Protein AF-A0AA38XGM8-F1 (afdb_monomer_lite)

Organism: NCBI:txid1002370

Sequence (102 aa):
MPLAYAPDGPTLLDCLQHIRQVEAADGQPWPHKGRTQAQCMPMTRIDRANAGLTFLLELLHASERVRVDGDDTQHLGDDAREGLLLACRGLSEYVDVQLQAA

Foldseek 3Di:
DDDPPDPDPQDPVNVVVLVVQQAALVSHHQDPPVDDSQVNRLVRLLRNLVVLLVVLVVVLVVLVCCVVPNDPVPHDDPVVSVVSVVSNVVSVVSNVVSVVSD

pLDDT: mean 84.69, std 13.5, range [44.91, 98.56]

Structure (mmCIF, N/CA/C/O backbone):
data_AF-A0AA38XGM8-F1
#
_entry.id   AF-A0AA38XGM8-F1
#
loop_
_atom_site.group_PDB
_atom_site.id
_atom_site.type_symbol
_atom_site.label_atom_id
_atom_site.label_alt_id
_atom_site.label_comp_id
_atom_site.label_asym_id
_atom_site.label_entity_id
_atom_site.label_seq_id
_atom_site.pdbx_PDB_ins_code
_atom_site.Cartn_x
_atom_site.Cartn_y
_atom_site.Cartn_z
_atom_site.occupancy
_atom_site.B_iso_or_equiv
_atom_site.auth_seq_id
_atom_site.auth_comp_id
_atom_site.auth_asym_id
_atom_site.auth_atom_id
_atom_site.pdbx_PDB_model_num
ATOM 1 N N . MET A 1 1 ? 15.255 38.004 29.305 1.00 44.91 1 MET A N 1
ATOM 2 C CA . MET A 1 1 ? 14.141 37.317 28.617 1.00 44.91 1 MET A CA 1
ATOM 3 C C . MET A 1 1 ? 14.494 35.842 28.550 1.00 44.91 1 MET A C 1
ATOM 5 O O . MET A 1 1 ? 15.563 35.566 28.019 1.00 44.91 1 MET A O 1
ATOM 9 N N . PRO A 1 2 ? 13.722 34.915 29.141 1.00 47.28 2 PRO A N 1
ATOM 10 C CA . PRO A 1 2 ? 14.048 33.503 29.021 1.00 47.28 2 PRO A CA 1
ATOM 11 C C . PRO A 1 2 ? 13.668 33.030 27.615 1.00 47.28 2 PRO A C 1
ATOM 13 O O . PRO A 1 2 ? 12.579 33.329 27.128 1.00 47.28 2 PRO A O 1
ATOM 16 N N . LEU A 1 3 ? 14.604 32.348 26.956 1.00 46.59 3 LEU A N 1
ATOM 17 C CA . LEU A 1 3 ? 14.369 31.657 25.695 1.00 46.59 3 LEU A CA 1
ATOM 18 C C . LEU A 1 3 ? 13.329 30.568 25.960 1.00 46.59 3 LEU A C 1
ATOM 20 O O . LEU A 1 3 ? 13.529 29.723 26.832 1.00 46.59 3 LEU A O 1
ATOM 24 N N . ALA A 1 4 ? 12.203 30.633 25.252 1.00 53.00 4 ALA A N 1
ATOM 25 C CA . ALA A 1 4 ? 11.206 29.579 25.269 1.00 53.00 4 ALA A CA 1
ATOM 26 C C . ALA A 1 4 ? 11.892 28.268 24.859 1.00 53.00 4 ALA A C 1
ATOM 28 O O . ALA A 1 4 ? 12.471 28.182 23.778 1.00 53.00 4 ALA A O 1
ATOM 29 N N . TYR A 1 5 ? 11.873 27.284 25.758 1.00 50.03 5 TYR A N 1
ATOM 30 C CA . TYR A 1 5 ? 12.292 25.916 25.485 1.00 50.03 5 TYR A CA 1
ATOM 31 C C . TYR A 1 5 ? 11.454 25.411 24.308 1.00 50.03 5 TYR A C 1
ATOM 33 O O . TYR A 1 5 ? 10.237 25.257 24.432 1.00 50.03 5 TYR A O 1
ATOM 41 N N . ALA A 1 6 ? 12.083 25.260 23.142 1.00 59.34 6 ALA A N 1
ATOM 42 C CA . ALA A 1 6 ? 11.458 24.565 22.030 1.00 59.34 6 ALA A CA 1
ATOM 43 C C . ALA A 1 6 ? 11.179 23.135 22.512 1.00 59.34 6 ALA A C 1
ATOM 45 O O . ALA A 1 6 ? 12.083 22.536 23.097 1.00 59.34 6 ALA A O 1
ATOM 46 N N . PRO A 1 7 ? 9.958 22.600 22.345 1.00 61.00 7 PRO A N 1
ATOM 47 C CA . PRO A 1 7 ? 9.706 21.221 22.722 1.00 61.00 7 PRO A CA 1
ATOM 48 C C . PRO A 1 7 ? 10.668 20.338 21.925 1.00 61.00 7 PRO A C 1
ATOM 50 O O . PRO A 1 7 ? 10.740 20.455 20.698 1.00 61.00 7 PRO A O 1
ATOM 53 N N . ASP A 1 8 ? 11.441 19.511 22.633 1.00 71.06 8 ASP A N 1
ATOM 54 C CA . ASP A 1 8 ? 12.235 18.454 22.016 1.00 71.06 8 ASP A CA 1
ATOM 55 C C . ASP A 1 8 ? 11.320 17.668 21.063 1.00 71.06 8 ASP A C 1
ATOM 57 O O . ASP A 1 8 ? 10.158 17.399 21.382 1.00 71.06 8 ASP A O 1
ATOM 61 N N . GLY A 1 9 ? 11.814 17.374 19.855 1.00 72.44 9 GLY A N 1
ATOM 62 C CA . GLY A 1 9 ? 11.060 16.605 18.863 1.00 72.44 9 GLY A CA 1
ATOM 63 C C . GLY A 1 9 ? 10.555 15.274 19.442 1.00 72.44 9 GLY A C 1
ATOM 64 O O . GLY A 1 9 ? 11.077 14.808 20.458 1.00 72.44 9 GLY A O 1
ATOM 65 N N . PRO A 1 10 ? 9.547 14.644 18.815 1.00 78.62 10 PRO A N 1
ATOM 66 C CA . PRO A 1 10 ? 8.912 13.457 19.376 1.00 78.62 10 PRO A CA 1
ATOM 67 C C . PRO A 1 10 ? 9.949 12.363 19.645 1.00 78.62 10 PRO A C 1
ATOM 69 O O . PRO A 1 10 ? 10.797 12.068 18.795 1.00 78.62 10 PRO A O 1
ATOM 72 N N . THR A 1 11 ? 9.901 11.757 20.834 1.00 84.31 11 THR A N 1
ATOM 73 C CA . THR A 1 11 ? 10.802 10.645 21.137 1.00 84.31 11 THR A CA 1
ATOM 74 C C . THR A 1 11 ? 10.388 9.411 20.338 1.00 84.31 11 THR A C 1
ATOM 76 O O . THR A 1 11 ? 9.233 9.254 19.943 1.00 84.31 11 THR A O 1
ATOM 79 N N . LEU A 1 12 ? 11.316 8.472 20.132 1.00 75.31 12 LEU A N 1
ATOM 80 C CA . LEU A 1 12 ? 10.990 7.186 19.504 1.00 75.31 12 LEU A CA 1
ATOM 81 C C . LEU A 1 12 ? 9.858 6.459 20.248 1.00 75.31 12 LEU A C 1
ATOM 83 O O . LEU A 1 12 ? 9.018 5.817 19.620 1.00 75.31 12 LEU A O 1
ATOM 87 N N . LEU A 1 13 ? 9.836 6.555 21.580 1.00 81.25 13 LEU A N 1
ATOM 88 C CA . LEU A 1 13 ? 8.786 5.951 22.390 1.00 81.25 13 LEU A CA 1
ATOM 89 C C . LEU A 1 13 ? 7.438 6.628 22.138 1.00 81.25 13 LEU A C 1
ATOM 91 O O . LEU A 1 13 ? 6.453 5.911 21.977 1.00 81.25 13 LEU A O 1
ATOM 95 N N . ASP A 1 14 ? 7.405 7.958 22.041 1.00 78.94 14 ASP A N 1
AT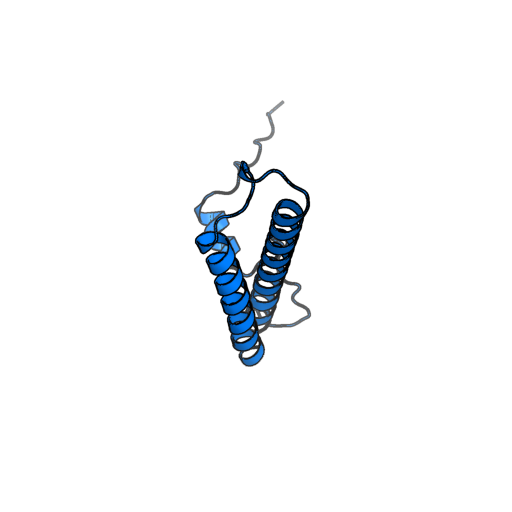OM 96 C CA . ASP A 1 14 ? 6.186 8.697 21.701 1.00 78.94 14 ASP A CA 1
ATOM 97 C C . ASP A 1 14 ? 5.695 8.279 20.315 1.00 78.94 14 ASP A C 1
ATOM 99 O O . ASP A 1 14 ? 4.560 7.834 20.184 1.00 78.94 14 ASP A O 1
ATOM 103 N N . CYS A 1 15 ? 6.564 8.269 19.299 1.00 78.31 15 CYS A N 1
ATOM 104 C CA . CYS A 1 15 ? 6.213 7.792 17.958 1.00 78.31 15 CYS A CA 1
ATOM 105 C C . CYS A 1 15 ? 5.626 6.371 17.988 1.00 78.31 15 CYS A C 1
ATOM 107 O O . CYS A 1 15 ? 4.598 6.102 17.370 1.00 78.31 15 CYS A O 1
ATOM 109 N N . LEU A 1 16 ? 6.235 5.448 18.739 1.00 72.81 16 LEU A N 1
ATOM 110 C CA . LEU A 1 16 ? 5.733 4.078 18.873 1.00 72.81 16 LEU A CA 1
ATOM 111 C C . LEU A 1 16 ? 4.390 4.015 19.604 1.00 72.81 16 LEU A C 1
ATOM 113 O O . LEU A 1 16 ? 3.536 3.205 19.238 1.00 72.81 16 LEU A O 1
ATOM 117 N N . GLN A 1 17 ? 4.198 4.829 20.641 1.00 75.88 17 GLN A N 1
ATOM 118 C CA . GLN A 1 17 ? 2.932 4.921 21.359 1.00 75.88 17 GLN A CA 1
ATOM 119 C C . GLN A 1 17 ? 1.840 5.481 20.455 1.00 75.88 17 GLN A C 1
ATOM 121 O O . GLN A 1 17 ? 0.780 4.875 20.396 1.00 75.88 17 GLN A O 1
ATOM 126 N N . HIS A 1 18 ? 2.117 6.532 19.689 1.00 71.75 18 HIS A N 1
ATOM 127 C CA . HIS A 1 18 ? 1.203 7.136 18.721 1.00 71.75 18 HIS A CA 1
ATOM 128 C C . HIS A 1 18 ? 0.811 6.159 17.599 1.00 71.75 18 HIS A C 1
ATOM 130 O O . HIS A 1 18 ? -0.375 5.887 17.392 1.00 71.75 18 HIS A O 1
ATOM 136 N N . ILE A 1 19 ? 1.788 5.474 16.989 1.00 70.31 19 ILE A N 1
ATOM 137 C CA . ILE A 1 19 ? 1.551 4.403 16.000 1.00 70.31 19 ILE A CA 1
ATOM 138 C C . ILE A 1 19 ? 0.642 3.297 16.575 1.00 70.31 19 ILE A C 1
ATOM 140 O O . ILE A 1 19 ? -0.204 2.735 15.861 1.00 70.31 19 ILE A O 1
ATOM 144 N N . ARG A 1 20 ? 0.803 2.984 17.870 1.00 67.56 20 ARG A N 1
ATOM 145 C CA . ARG A 1 20 ? 0.004 1.990 18.607 1.00 67.56 20 ARG A CA 1
ATOM 146 C C . ARG A 1 20 ? -1.352 2.523 19.085 1.00 67.56 20 ARG A C 1
ATOM 148 O O . ARG A 1 20 ? -2.281 1.727 19.203 1.00 67.56 20 ARG A O 1
ATOM 155 N N . GLN A 1 21 ? -1.477 3.824 19.343 1.00 64.50 21 GLN A N 1
ATOM 156 C CA . GLN A 1 21 ? -2.646 4.488 19.929 1.00 64.50 21 GLN A CA 1
ATOM 157 C C . GLN A 1 21 ? -3.589 5.130 18.905 1.00 64.50 21 GLN A C 1
ATOM 159 O O . GLN A 1 21 ? -4.434 5.934 19.281 1.00 64.50 21 GLN A O 1
ATOM 164 N N . VAL A 1 22 ? -3.620 4.599 17.678 1.00 62.38 22 VAL A N 1
ATOM 165 C CA . VAL A 1 22 ? -4.792 4.747 16.793 1.00 62.38 22 VAL A CA 1
ATOM 166 C C . VAL A 1 22 ? -4.878 6.152 16.176 1.00 62.38 22 VAL A C 1
ATOM 168 O O . VAL A 1 22 ? -5.902 6.830 16.249 1.00 62.38 22 VAL A O 1
ATOM 171 N N . GLU A 1 23 ? -3.800 6.565 15.515 1.00 69.19 23 GLU A N 1
ATOM 172 C CA . GLU A 1 23 ? -3.843 7.664 14.547 1.00 69.19 23 GLU A CA 1
ATOM 173 C C . GLU A 1 23 ? -4.378 7.187 13.194 1.00 69.19 23 GLU A C 1
ATOM 175 O O . GLU A 1 23 ? -4.050 6.084 12.738 1.00 69.19 23 GLU A O 1
ATOM 180 N N . ALA A 1 24 ? -5.208 8.025 12.572 1.00 74.25 24 ALA A N 1
ATOM 181 C CA . ALA A 1 24 ? -5.585 7.931 11.167 1.00 74.25 24 ALA A CA 1
ATOM 182 C C . ALA A 1 24 ? -4.344 8.062 10.265 1.00 74.25 24 ALA A C 1
ATOM 184 O O . ALA A 1 24 ? -3.232 8.328 10.724 1.00 74.25 24 ALA A O 1
ATOM 185 N N . ALA A 1 25 ? -4.515 7.850 8.964 1.00 76.69 25 ALA A N 1
ATOM 186 C CA . ALA A 1 25 ? -3.435 7.931 7.988 1.00 76.69 25 ALA A CA 1
ATOM 187 C C . ALA A 1 25 ? -2.724 9.295 7.957 1.00 76.69 25 ALA A C 1
ATOM 189 O O . ALA A 1 25 ? -1.553 9.361 7.593 1.00 76.69 25 ALA A O 1
ATOM 190 N N . ASP A 1 26 ? -3.408 10.366 8.360 1.00 75.75 26 ASP A N 1
ATOM 191 C CA . ASP A 1 26 ? -2.867 11.724 8.471 1.00 75.75 26 ASP A CA 1
ATOM 192 C C . ASP A 1 26 ? -2.077 11.975 9.774 1.00 75.75 26 ASP A C 1
ATOM 194 O O . ASP A 1 26 ? -1.618 13.095 10.018 1.00 75.75 26 ASP A O 1
ATOM 198 N N . GLY A 1 27 ? -1.915 10.953 10.621 1.00 71.25 27 GLY A N 1
ATOM 199 C CA . GLY A 1 27 ? -1.261 11.074 11.922 1.00 71.25 27 GLY A CA 1
ATOM 200 C C . GLY A 1 27 ? -2.121 11.781 12.973 1.00 71.25 27 GLY A C 1
ATOM 201 O O . GLY A 1 27 ? -1.620 12.128 14.037 1.00 71.25 27 GLY A O 1
ATOM 202 N N . GLN A 1 28 ? -3.404 12.039 12.702 1.00 76.12 28 GLN A N 1
ATOM 203 C CA . GLN A 1 28 ? -4.312 12.654 13.666 1.00 76.12 28 GLN A CA 1
ATOM 204 C C . GLN A 1 28 ? -5.114 11.596 14.434 1.00 76.12 28 GLN A C 1
ATOM 206 O O . GLN A 1 28 ? -5.392 10.511 13.913 1.00 76.12 28 GLN A O 1
ATOM 211 N N . PRO A 1 29 ? -5.542 11.888 15.676 1.00 74.31 29 PRO A N 1
ATOM 212 C CA . PRO A 1 29 ? -6.436 11.005 16.413 1.00 74.31 29 PRO A CA 1
ATOM 213 C C . PRO A 1 29 ? -7.730 10.737 15.639 1.00 74.31 29 PRO A C 1
ATOM 215 O O . PRO A 1 29 ? -8.359 11.658 15.111 1.00 74.31 29 PRO A O 1
ATOM 218 N N . TRP A 1 30 ? -8.175 9.479 15.622 1.00 74.94 30 TRP A N 1
ATOM 219 C CA . TRP A 1 30 ? -9.432 9.135 14.961 1.00 74.94 30 TRP A CA 1
ATOM 220 C C . TRP A 1 30 ? -10.633 9.850 15.615 1.00 74.94 30 TRP A C 1
ATOM 222 O O . TRP A 1 30 ? -10.760 9.827 16.843 1.00 74.94 30 TRP A O 1
ATOM 232 N N . PRO A 1 31 ? -11.566 10.444 14.845 1.00 74.12 31 PRO A N 1
ATOM 233 C CA . PRO A 1 31 ? -12.707 11.151 15.415 1.00 74.12 31 PRO A CA 1
ATOM 234 C C . PRO A 1 31 ? -13.660 10.208 16.174 1.00 74.12 31 PRO A C 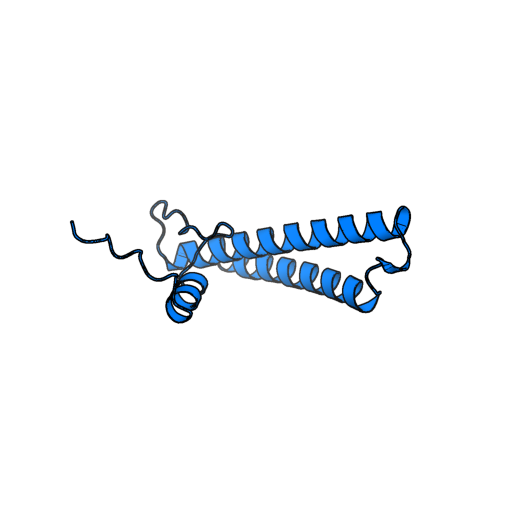1
ATOM 236 O O . PRO A 1 31 ? -14.421 9.432 15.587 1.00 74.12 31 PRO A O 1
ATOM 239 N N . HIS A 1 32 ? -13.683 10.331 17.504 1.00 70.25 32 HIS A N 1
ATOM 240 C CA . HIS A 1 32 ? -14.604 9.625 18.405 1.00 70.25 32 HIS A CA 1
ATOM 241 C C . HIS A 1 32 ? -16.006 10.252 18.379 1.00 70.25 32 HIS A C 1
ATOM 243 O O . HIS A 1 32 ? -16.397 11.005 19.268 1.00 70.25 32 HIS A O 1
ATOM 249 N N . LYS A 1 33 ? -16.818 9.920 17.368 1.00 74.62 33 LYS A N 1
ATOM 250 C CA . LYS A 1 33 ? -18.248 10.302 17.292 1.00 74.62 33 LYS A CA 1
ATOM 251 C C . LYS A 1 33 ? -19.121 9.486 18.268 1.00 74.62 33 LYS A C 1
ATOM 253 O O . LYS A 1 33 ? -20.056 8.813 17.848 1.00 74.62 33 LYS A O 1
ATOM 258 N N . GLY A 1 34 ? -18.771 9.475 19.557 1.00 73.06 34 GLY A N 1
ATOM 259 C CA . GLY A 1 34 ? -19.454 8.687 20.597 1.00 73.06 34 GLY A CA 1
ATOM 260 C C . GLY A 1 34 ? -19.136 7.184 20.591 1.00 73.06 34 GLY A C 1
ATOM 261 O O . GLY A 1 34 ? -19.797 6.416 21.283 1.00 73.06 34 GLY A O 1
ATOM 262 N N . ARG A 1 35 ? -18.134 6.757 19.815 1.00 72.19 35 ARG A N 1
ATOM 263 C CA . ARG A 1 35 ? -17.640 5.372 19.772 1.00 72.19 35 ARG A CA 1
ATOM 264 C C . ARG A 1 35 ? -16.595 5.135 20.858 1.00 72.19 35 ARG A C 1
ATOM 266 O O . ARG A 1 35 ? -15.903 6.064 21.260 1.00 72.19 35 ARG A O 1
ATOM 273 N N . THR A 1 36 ? -16.459 3.901 21.330 1.00 77.44 36 THR A N 1
ATOM 274 C CA . THR A 1 36 ? -15.373 3.527 22.247 1.00 77.44 36 THR A CA 1
ATOM 275 C C . THR A 1 36 ? -14.051 3.386 21.489 1.00 77.44 36 THR A C 1
ATOM 277 O O . THR A 1 36 ? -14.031 3.191 20.275 1.00 77.44 36 THR A O 1
ATOM 280 N N . GLN A 1 37 ? -12.915 3.438 22.193 1.00 72.44 37 GLN A N 1
ATOM 281 C CA . GLN A 1 37 ? -11.600 3.232 21.568 1.00 72.44 37 GLN A CA 1
ATOM 282 C C . GLN A 1 37 ? -11.507 1.883 20.832 1.00 72.44 37 GLN A C 1
ATOM 284 O O . GLN A 1 37 ? -10.958 1.824 19.734 1.00 72.44 37 GLN A O 1
ATOM 289 N N . ALA A 1 38 ? -12.114 0.830 21.389 1.00 76.50 38 ALA A N 1
ATOM 290 C CA . ALA A 1 38 ? -12.188 -0.487 20.758 1.00 76.50 38 ALA A CA 1
ATOM 291 C C . ALA A 1 38 ? -12.964 -0.468 19.427 1.00 76.50 38 ALA A C 1
ATOM 293 O O . ALA A 1 38 ? -12.576 -1.160 18.496 1.00 76.50 38 ALA A O 1
ATOM 294 N N . GLN A 1 39 ? -14.009 0.358 19.315 1.00 76.94 39 GLN A N 1
ATOM 295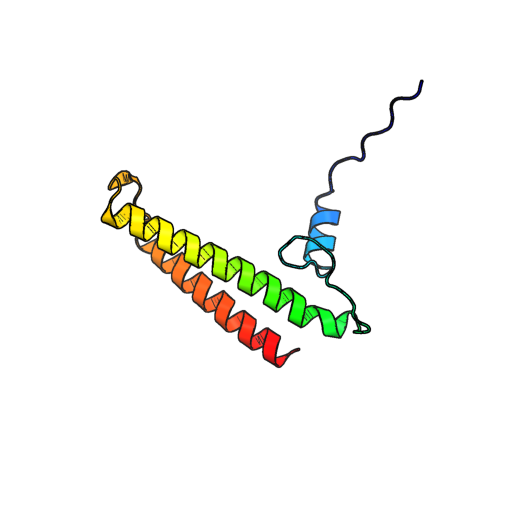 C CA . GLN A 1 39 ? -14.807 0.516 18.090 1.00 76.94 39 GLN A CA 1
ATOM 296 C C . GLN A 1 39 ? -14.117 1.389 17.029 1.00 76.94 39 GLN A C 1
ATOM 298 O O . GLN A 1 39 ? -14.388 1.251 15.840 1.00 76.94 39 GLN A O 1
ATOM 303 N N . CYS A 1 40 ? -13.233 2.308 17.429 1.00 81.81 40 CYS A N 1
ATOM 304 C CA . CYS A 1 40 ? -12.471 3.128 16.482 1.00 81.81 40 CYS A CA 1
ATOM 305 C C . CYS A 1 40 ? -11.268 2.376 15.892 1.00 81.81 40 CYS A C 1
ATOM 307 O O . CYS A 1 40 ? -10.905 2.621 14.746 1.00 81.81 40 CYS A O 1
ATOM 309 N N . MET A 1 41 ? -10.685 1.427 16.636 1.00 83.25 41 MET A N 1
ATOM 310 C CA . MET A 1 41 ? -9.474 0.701 16.228 1.00 83.25 41 MET A CA 1
ATOM 311 C C . MET A 1 41 ? -9.553 0.041 14.838 1.00 83.25 41 MET A C 1
ATOM 313 O O . MET A 1 41 ? -8.630 0.269 14.050 1.00 83.25 41 MET A O 1
ATOM 317 N N . PRO A 1 42 ? -10.590 -0.750 14.500 1.00 87.75 42 PRO A N 1
ATOM 318 C CA . PRO A 1 42 ? -10.704 -1.351 13.172 1.00 87.75 42 PRO A CA 1
ATOM 319 C C . PRO A 1 42 ? -10.795 -0.293 12.070 1.00 87.75 42 PRO A C 1
ATOM 321 O O . PRO A 1 42 ? -10.084 -0.380 11.074 1.00 87.75 42 PRO A O 1
ATOM 324 N N . MET A 1 43 ? -11.582 0.766 12.287 1.00 87.44 43 MET A N 1
ATOM 325 C CA . MET A 1 43 ? -11.774 1.840 11.309 1.00 87.44 43 MET A CA 1
ATOM 326 C C . MET A 1 43 ? -10.476 2.599 11.009 1.00 87.44 43 MET A C 1
ATOM 328 O O . MET A 1 43 ? -10.150 2.855 9.857 1.00 87.44 43 MET A O 1
ATOM 332 N N . THR A 1 44 ? -9.685 2.894 12.034 1.00 87.38 44 THR A N 1
ATOM 333 C CA . THR A 1 44 ? -8.385 3.550 11.867 1.00 87.38 44 THR A CA 1
ATOM 334 C C . THR A 1 44 ? -7.356 2.659 11.174 1.00 87.38 44 THR A C 1
ATOM 336 O O . THR A 1 44 ? -6.479 3.133 10.455 1.00 87.38 44 THR A O 1
ATOM 339 N N . ARG A 1 45 ? -7.425 1.343 11.390 1.00 88.56 45 ARG A N 1
ATOM 340 C CA . ARG A 1 45 ? -6.566 0.393 10.675 1.00 88.56 45 ARG A CA 1
ATOM 341 C C . ARG A 1 45 ? -6.970 0.270 9.207 1.00 88.56 45 ARG A C 1
ATOM 343 O O . ARG A 1 45 ? -6.074 0.220 8.373 1.00 88.56 45 ARG A O 1
ATOM 350 N N . ILE A 1 46 ? -8.271 0.285 8.905 1.00 91.00 46 ILE A N 1
ATOM 351 C CA . ILE A 1 46 ? -8.790 0.363 7.530 1.00 91.00 46 ILE A CA 1
ATOM 352 C C . ILE A 1 46 ? -8.278 1.632 6.850 1.00 91.00 46 ILE A C 1
ATOM 354 O O . ILE A 1 46 ? -7.741 1.554 5.753 1.00 91.00 46 ILE A O 1
ATOM 358 N N . ASP A 1 47 ? -8.395 2.782 7.512 1.00 90.75 47 ASP A N 1
ATOM 359 C CA . ASP A 1 47 ? -7.958 4.068 6.966 1.00 90.75 47 ASP A CA 1
ATOM 360 C C . ASP A 1 47 ? -6.460 4.080 6.626 1.00 90.75 47 ASP A C 1
ATOM 362 O O . ASP A 1 47 ? -6.078 4.360 5.490 1.00 90.75 47 ASP A O 1
ATOM 366 N N . ARG A 1 48 ? -5.608 3.645 7.562 1.00 88.94 48 ARG A N 1
ATOM 367 C CA . ARG A 1 48 ? -4.164 3.515 7.315 1.00 88.94 48 ARG A CA 1
ATOM 368 C C . ARG A 1 48 ? -3.834 2.520 6.205 1.00 88.94 48 ARG A C 1
ATOM 370 O O . ARG A 1 48 ? -2.953 2.789 5.392 1.00 88.94 48 ARG A O 1
ATOM 377 N N . ALA A 1 49 ? -4.520 1.380 6.159 1.00 93.38 49 ALA A N 1
ATOM 378 C CA . ALA A 1 49 ? -4.291 0.375 5.127 1.00 93.38 49 ALA A CA 1
ATOM 379 C C . ALA A 1 49 ? -4.714 0.873 3.738 1.00 93.38 49 ALA A C 1
ATOM 381 O O . ALA A 1 49 ? -3.974 0.677 2.777 1.00 93.38 49 ALA A O 1
ATOM 382 N N . ASN A 1 50 ? -5.835 1.590 3.638 1.00 95.38 50 ASN A N 1
ATOM 383 C CA . ASN A 1 50 ? -6.288 2.220 2.398 1.00 95.38 50 ASN A CA 1
ATOM 384 C C . ASN A 1 50 ? -5.345 3.334 1.930 1.00 95.38 50 ASN A C 1
ATOM 386 O O . ASN A 1 50 ? -5.067 3.435 0.734 1.00 95.38 50 ASN A O 1
ATOM 390 N N . ALA A 1 51 ? -4.823 4.148 2.850 1.00 93.25 51 ALA A N 1
ATOM 391 C CA . ALA A 1 51 ? -3.833 5.167 2.516 1.00 93.25 51 ALA A CA 1
ATOM 392 C C . ALA A 1 51 ? -2.530 4.539 1.997 1.00 93.25 51 ALA A C 1
ATOM 394 O O . ALA A 1 51 ? -2.022 4.946 0.952 1.00 93.25 51 ALA A O 1
ATOM 395 N N . GLY A 1 52 ? -2.035 3.492 2.667 1.00 93.69 52 GLY A N 1
ATOM 396 C CA . GLY A 1 52 ? -0.886 2.719 2.196 1.00 93.69 52 GLY A CA 1
ATOM 397 C C . GLY A 1 52 ? -1.131 2.080 0.826 1.00 93.69 52 GLY A C 1
ATOM 398 O O . GLY A 1 52 ? -0.280 2.174 -0.053 1.00 93.69 52 GLY A O 1
ATOM 399 N N . LEU A 1 53 ? -2.308 1.487 0.610 1.00 97.19 53 LEU A N 1
ATOM 400 C CA . LEU A 1 53 ? -2.685 0.884 -0.669 1.00 97.19 53 LEU A CA 1
ATOM 401 C C . LEU A 1 53 ? -2.719 1.925 -1.794 1.00 97.19 53 LEU A C 1
ATOM 403 O O . LEU A 1 53 ? -2.162 1.686 -2.861 1.00 97.19 53 LEU A O 1
ATOM 407 N N . THR A 1 54 ? -3.316 3.091 -1.538 1.00 96.88 54 THR A N 1
ATOM 408 C CA . THR A 1 54 ? -3.351 4.214 -2.489 1.00 96.88 54 THR A CA 1
ATOM 409 C C . THR A 1 54 ? -1.940 4.626 -2.894 1.00 96.88 54 THR A C 1
ATOM 411 O O . THR A 1 54 ? -1.634 4.669 -4.082 1.00 96.88 54 THR A O 1
ATOM 414 N N . PHE A 1 55 ? -1.056 4.830 -1.916 1.00 96.06 55 PHE A N 1
ATOM 415 C CA . PHE A 1 55 ? 0.332 5.200 -2.173 1.00 96.06 55 PHE A CA 1
ATOM 416 C C . PHE A 1 55 ? 1.081 4.150 -3.013 1.00 96.06 55 PHE A C 1
ATOM 418 O O . PHE A 1 55 ? 1.789 4.492 -3.960 1.00 96.06 55 PHE A O 1
ATOM 425 N N . LEU A 1 56 ? 0.916 2.857 -2.712 1.00 97.31 56 LEU A N 1
ATOM 426 C CA . LEU A 1 56 ? 1.564 1.793 -3.488 1.00 97.31 56 LEU A CA 1
ATOM 427 C C . LEU A 1 56 ? 1.040 1.728 -4.931 1.00 97.31 56 LEU A C 1
ATOM 429 O O . LEU A 1 56 ? 1.822 1.495 -5.853 1.00 97.31 56 LEU A O 1
ATOM 433 N N . LEU A 1 57 ? -0.256 1.971 -5.146 1.00 97.88 57 LEU A N 1
ATOM 434 C CA . LEU A 1 57 ? -0.846 2.054 -6.484 1.00 97.88 57 LEU A CA 1
ATOM 435 C C . LEU A 1 57 ? -0.326 3.269 -7.264 1.00 97.88 57 LEU A C 1
ATOM 437 O O . LEU A 1 57 ? -0.033 3.147 -8.453 1.00 97.88 57 LEU A O 1
ATOM 441 N N . GLU A 1 58 ? -0.160 4.421 -6.611 1.00 97.31 58 GLU A N 1
ATOM 442 C CA . GLU A 1 58 ? 0.474 5.603 -7.208 1.00 97.31 58 GLU A CA 1
ATOM 443 C C . GLU A 1 58 ? 1.926 5.320 -7.607 1.00 97.31 58 GLU A C 1
ATOM 445 O O . GLU A 1 58 ? 2.339 5.670 -8.713 1.00 97.31 58 GLU A O 1
ATOM 450 N N . LEU A 1 59 ? 2.686 4.627 -6.754 1.00 95.94 59 LEU A N 1
ATOM 451 C CA . LEU A 1 59 ? 4.062 4.226 -7.047 1.00 95.94 59 LEU A CA 1
ATOM 452 C C . LEU A 1 59 ? 4.140 3.237 -8.217 1.00 95.94 59 LEU A C 1
ATOM 454 O O . LEU A 1 59 ? 5.001 3.383 -9.087 1.00 95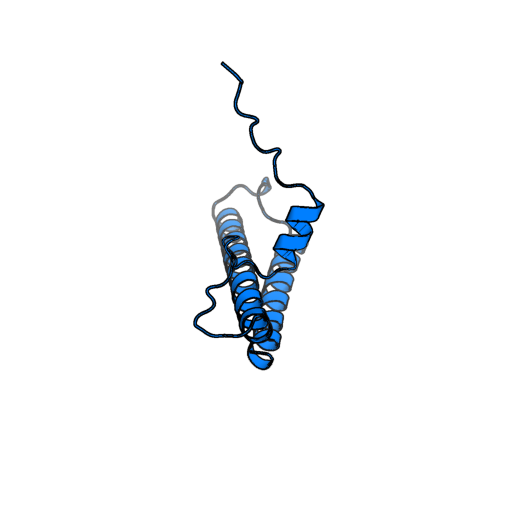.94 59 LEU A O 1
ATOM 458 N N . LEU A 1 60 ? 3.237 2.256 -8.273 1.00 97.19 60 LEU A N 1
ATOM 459 C CA . LEU A 1 60 ? 3.128 1.325 -9.400 1.00 97.19 60 LEU A CA 1
ATOM 460 C C . LEU A 1 60 ? 2.774 2.059 -10.697 1.00 97.19 60 LEU A C 1
ATOM 462 O O . LEU A 1 60 ? 3.383 1.797 -11.732 1.00 97.19 60 LEU A O 1
ATOM 466 N N . HIS A 1 61 ? 1.844 3.013 -10.647 1.00 97.19 61 HIS A N 1
ATOM 467 C CA . HIS A 1 61 ? 1.489 3.838 -11.800 1.00 97.19 61 HIS A CA 1
ATOM 468 C C . HIS A 1 61 ? 2.678 4.698 -12.251 1.00 97.19 61 HIS A C 1
ATOM 470 O O . HIS A 1 61 ? 2.998 4.725 -13.437 1.00 97.19 61 HIS A O 1
ATOM 476 N N . ALA A 1 62 ? 3.384 5.359 -11.332 1.00 95.81 62 ALA A N 1
ATOM 477 C CA . ALA A 1 62 ? 4.591 6.114 -11.660 1.00 95.81 62 ALA A CA 1
ATOM 478 C C . ALA A 1 62 ? 5.666 5.214 -12.292 1.00 95.81 62 ALA A C 1
ATOM 480 O O . ALA A 1 62 ? 6.245 5.576 -13.314 1.00 95.81 62 ALA A O 1
ATOM 481 N N . SER A 1 63 ? 5.868 4.019 -11.732 1.00 94.75 63 SER A N 1
ATOM 482 C CA . SER A 1 63 ? 6.808 3.022 -12.258 1.00 94.75 63 SER A CA 1
ATOM 483 C C . SER A 1 63 ? 6.437 2.582 -13.674 1.00 94.75 63 SER A C 1
ATOM 485 O O . SER A 1 63 ? 7.314 2.456 -14.521 1.00 94.75 63 SER A O 1
ATOM 487 N N . GLU A 1 64 ? 5.148 2.397 -13.962 1.00 96.12 64 GLU A N 1
ATOM 488 C CA . GLU A 1 64 ? 4.677 2.055 -15.307 1.00 96.12 64 GLU A CA 1
ATOM 489 C C . GLU A 1 64 ? 4.888 3.202 -16.302 1.00 96.12 64 GLU A C 1
ATOM 491 O O . GLU A 1 64 ? 5.314 2.960 -17.427 1.00 96.12 64 GLU A O 1
ATOM 496 N N . ARG A 1 65 ? 4.671 4.460 -15.896 1.00 95.38 65 ARG A N 1
ATOM 497 C CA . ARG A 1 65 ? 4.970 5.620 -16.757 1.00 95.38 65 ARG A CA 1
ATOM 498 C C . ARG A 1 65 ? 6.455 5.707 -17.084 1.00 95.38 65 ARG A C 1
ATOM 500 O O . ARG A 1 65 ? 6.803 5.947 -18.232 1.00 95.38 65 ARG A O 1
ATOM 507 N N . VAL A 1 66 ? 7.318 5.462 -16.098 1.00 95.19 66 VAL A N 1
ATOM 508 C CA . VAL A 1 66 ? 8.769 5.386 -16.315 1.00 95.19 66 VAL A CA 1
ATOM 509 C C . VAL A 1 66 ? 9.117 4.221 -17.244 1.00 95.19 66 VAL A C 1
ATOM 511 O O . VAL A 1 66 ? 9.919 4.407 -18.143 1.00 95.19 66 VAL A O 1
ATOM 514 N N . ARG A 1 67 ? 8.460 3.063 -17.110 1.00 92.38 67 ARG A N 1
ATOM 515 C CA . ARG A 1 67 ? 8.668 1.904 -17.994 1.00 92.38 67 ARG A CA 1
ATOM 516 C C . ARG A 1 67 ? 8.273 2.160 -19.456 1.00 92.38 67 ARG A C 1
ATOM 518 O O . ARG A 1 67 ? 8.804 1.513 -20.355 1.00 92.38 67 ARG A O 1
ATOM 525 N N . VAL A 1 68 ? 7.275 3.014 -19.691 1.00 94.19 68 VAL A N 1
ATOM 526 C CA . VAL A 1 68 ? 6.741 3.308 -21.033 1.00 94.19 68 VAL A CA 1
ATOM 527 C C . VAL A 1 68 ? 7.481 4.470 -21.696 1.00 94.19 68 VAL A C 1
ATOM 529 O O . VAL A 1 68 ? 7.811 4.373 -22.875 1.00 94.19 68 VAL A O 1
ATOM 532 N N . ASP A 1 69 ? 7.735 5.545 -20.948 1.00 93.50 69 ASP A N 1
ATOM 533 C CA . ASP A 1 69 ? 8.208 6.827 -21.489 1.00 93.50 69 ASP A CA 1
ATOM 534 C C . ASP A 1 69 ? 9.591 7.256 -20.954 1.00 93.50 69 ASP A C 1
ATOM 536 O O . ASP A 1 69 ? 10.129 8.279 -21.384 1.00 93.50 69 ASP A O 1
ATOM 540 N N . GLY A 1 70 ? 10.136 6.545 -19.965 1.00 90.06 70 GLY A N 1
ATOM 541 C CA . GLY A 1 70 ? 11.326 6.937 -19.211 1.00 90.06 70 GLY A CA 1
ATOM 542 C C . GLY A 1 70 ? 12.622 6.277 -19.676 1.00 90.06 70 GLY A C 1
ATOM 543 O O . GLY A 1 70 ? 12.690 5.616 -20.708 1.00 90.06 70 GLY A O 1
ATOM 544 N N . ASP A 1 71 ? 13.678 6.510 -18.896 1.00 90.94 71 ASP A N 1
ATOM 545 C CA . ASP A 1 71 ? 14.980 5.885 -19.109 1.00 90.94 71 ASP A CA 1
ATOM 546 C C . ASP A 1 71 ? 15.034 4.493 -18.462 1.00 90.94 71 ASP A C 1
ATOM 548 O O . ASP A 1 71 ? 14.662 4.333 -17.295 1.00 90.94 71 ASP A O 1
ATOM 552 N N . ASP A 1 72 ? 15.580 3.512 -19.190 1.00 86.69 72 ASP A N 1
ATOM 553 C CA . ASP A 1 72 ? 15.659 2.108 -18.762 1.00 86.69 72 ASP A CA 1
ATOM 554 C C . ASP A 1 72 ? 16.386 1.949 -17.417 1.00 86.69 72 ASP A C 1
ATOM 556 O O . ASP A 1 72 ? 16.078 1.049 -16.633 1.00 86.69 72 ASP A O 1
ATOM 560 N N . THR A 1 73 ? 17.333 2.842 -17.100 1.00 92.25 73 THR A N 1
ATOM 561 C CA . THR A 1 73 ? 18.070 2.803 -15.824 1.00 92.25 73 THR A CA 1
ATOM 562 C C . THR A 1 73 ? 17.215 3.186 -14.614 1.00 92.25 73 THR A C 1
ATOM 564 O O . THR A 1 73 ? 17.590 2.899 -13.476 1.00 92.25 73 THR A O 1
ATOM 567 N N . GLN A 1 74 ? 16.059 3.811 -14.846 1.00 89.94 74 GLN A N 1
ATOM 568 C CA . GLN A 1 74 ? 15.106 4.216 -13.816 1.00 89.94 74 GLN A CA 1
ATOM 569 C C . GLN A 1 74 ? 13.961 3.212 -13.647 1.00 89.94 74 GLN A C 1
ATOM 571 O O . GLN A 1 74 ? 13.079 3.424 -12.811 1.00 89.94 74 GLN A O 1
ATOM 576 N N . HIS A 1 75 ? 13.955 2.122 -14.420 1.00 93.56 75 HIS A N 1
ATOM 577 C CA . HIS A 1 75 ? 12.934 1.093 -14.308 1.00 93.56 75 HIS A CA 1
ATOM 578 C C . HIS A 1 75 ? 13.036 0.386 -12.960 1.00 93.56 75 HIS A C 1
ATOM 580 O O . HIS A 1 75 ? 14.104 -0.047 -12.519 1.00 93.56 75 HIS A O 1
ATOM 586 N N . LEU A 1 76 ? 11.886 0.223 -12.313 1.00 93.38 76 LEU A N 1
ATOM 587 C CA . LEU A 1 76 ? 11.798 -0.633 -11.147 1.00 93.38 76 LEU A CA 1
ATOM 588 C C . LEU A 1 76 ? 12.000 -2.088 -11.591 1.00 93.38 76 LEU A C 1
ATOM 590 O O . LEU A 1 76 ? 11.298 -2.561 -12.484 1.00 93.38 76 LEU A O 1
ATOM 594 N N . GLY A 1 77 ? 12.943 -2.791 -10.961 1.00 94.44 77 GLY A N 1
ATOM 595 C CA . GLY A 1 77 ? 13.191 -4.204 -11.249 1.00 94.44 77 GLY A CA 1
ATOM 596 C C . GLY A 1 77 ? 11.958 -5.078 -10.994 1.00 94.44 77 GLY A C 1
ATOM 597 O O . GLY A 1 77 ? 11.111 -4.748 -10.158 1.00 94.44 77 GLY A O 1
ATOM 598 N N . ASP A 1 78 ? 11.875 -6.211 -11.691 1.00 94.56 78 ASP A N 1
ATOM 599 C CA . ASP A 1 78 ? 10.703 -7.094 -11.651 1.00 94.56 78 ASP A CA 1
ATOM 600 C C . ASP A 1 78 ? 10.362 -7.575 -10.237 1.00 94.56 78 ASP A C 1
ATOM 602 O O . ASP A 1 78 ? 9.200 -7.507 -9.840 1.00 94.56 78 ASP A O 1
ATOM 606 N N . ASP A 1 79 ? 11.365 -7.953 -9.440 1.00 96.25 79 ASP A N 1
ATOM 607 C CA . ASP A 1 79 ? 11.168 -8.381 -8.048 1.00 96.25 79 ASP A CA 1
ATOM 608 C C . ASP A 1 79 ? 10.555 -7.276 -7.179 1.00 96.25 79 ASP A C 1
ATOM 610 O O . ASP A 1 79 ? 9.715 -7.532 -6.316 1.00 96.25 79 ASP A O 1
ATOM 614 N N . ALA A 1 80 ? 10.954 -6.023 -7.409 1.00 94.69 80 ALA A N 1
ATOM 615 C CA . ALA A 1 80 ? 10.420 -4.893 -6.666 1.00 94.69 80 ALA A CA 1
ATOM 616 C C . ALA A 1 80 ? 8.990 -4.558 -7.116 1.00 94.69 80 ALA A C 1
ATOM 618 O O . ALA A 1 80 ? 8.139 -4.303 -6.265 1.00 94.69 80 ALA A O 1
ATOM 619 N N . ARG A 1 81 ? 8.683 -4.633 -8.420 1.00 95.56 81 ARG A N 1
ATOM 620 C CA . ARG A 1 81 ? 7.297 -4.526 -8.914 1.00 95.56 81 ARG A CA 1
ATOM 621 C C . ARG A 1 81 ? 6.400 -5.615 -8.327 1.00 95.56 81 ARG A C 1
ATOM 623 O O . ARG A 1 81 ? 5.306 -5.302 -7.861 1.00 95.56 81 ARG A O 1
ATOM 630 N N . GLU A 1 82 ? 6.857 -6.864 -8.322 1.00 97.69 82 GLU A N 1
ATOM 631 C CA . GLU A 1 82 ? 6.111 -7.983 -7.740 1.00 97.69 82 GLU A CA 1
ATOM 632 C C . GLU A 1 82 ? 5.917 -7.788 -6.231 1.00 97.69 82 GLU A C 1
ATOM 634 O O . GLU A 1 82 ? 4.811 -7.939 -5.717 1.00 97.69 82 GLU A O 1
ATOM 639 N N . GLY A 1 83 ? 6.955 -7.338 -5.521 1.00 97.81 83 GLY A N 1
ATOM 640 C CA . GLY A 1 83 ? 6.866 -6.982 -4.106 1.00 97.81 83 GLY A CA 1
ATOM 641 C C . GLY A 1 83 ? 5.809 -5.911 -3.817 1.00 97.81 83 GLY A C 1
ATOM 642 O O . GLY A 1 83 ? 5.044 -6.048 -2.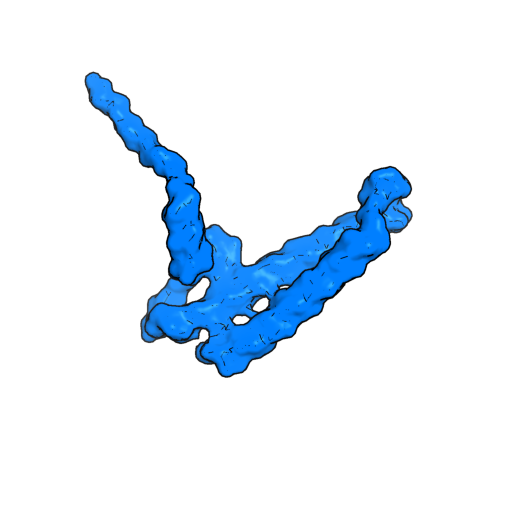861 1.00 97.81 83 GLY A O 1
ATOM 643 N N . LEU A 1 84 ? 5.708 -4.875 -4.656 1.00 97.50 84 LEU A N 1
ATOM 644 C CA . LEU A 1 84 ? 4.670 -3.845 -4.529 1.00 97.50 84 LEU A CA 1
ATOM 645 C C . LEU A 1 84 ? 3.262 -4.407 -4.775 1.00 97.50 84 LEU A C 1
ATOM 647 O O . LEU A 1 84 ? 2.337 -4.065 -4.036 1.00 97.50 84 LEU A O 1
ATOM 651 N N . LEU A 1 85 ? 3.088 -5.286 -5.767 1.00 98.31 85 LEU A N 1
ATOM 652 C CA . LEU A 1 85 ? 1.806 -5.946 -6.046 1.00 98.31 85 LEU A CA 1
ATOM 653 C C . LEU A 1 85 ? 1.377 -6.858 -4.888 1.00 98.31 85 LEU A C 1
ATOM 655 O O . LEU A 1 85 ? 0.223 -6.810 -4.452 1.00 98.31 85 LEU A O 1
ATOM 659 N N . LEU A 1 86 ? 2.312 -7.632 -4.334 1.00 98.56 86 LEU A N 1
ATOM 660 C CA . LEU A 1 86 ? 2.082 -8.458 -3.149 1.00 98.56 86 LEU A CA 1
ATOM 661 C C . LEU A 1 86 ? 1.722 -7.606 -1.927 1.00 98.56 86 LEU A C 1
ATOM 663 O O . LEU A 1 86 ? 0.801 -7.957 -1.190 1.00 98.56 86 LEU A O 1
ATOM 667 N N . ALA A 1 87 ? 2.388 -6.467 -1.730 1.00 97.94 87 ALA A N 1
ATOM 668 C CA . ALA A 1 87 ? 2.052 -5.530 -0.663 1.00 97.94 87 ALA A CA 1
ATOM 669 C C . ALA A 1 87 ? 0.644 -4.933 -0.842 1.00 97.94 87 ALA A C 1
ATOM 671 O O . ALA A 1 87 ? -0.122 -4.890 0.122 1.00 97.94 87 ALA A O 1
ATOM 672 N N . CYS A 1 88 ? 0.256 -4.551 -2.066 1.00 98.50 88 CYS A N 1
ATOM 673 C CA . CYS A 1 88 ? -1.105 -4.088 -2.366 1.00 98.50 88 CYS A CA 1
ATOM 674 C C . CYS A 1 88 ? -2.153 -5.151 -2.013 1.00 98.50 88 CYS A C 1
ATOM 676 O O . CYS A 1 88 ? -3.167 -4.857 -1.372 1.00 98.50 88 CYS A O 1
ATOM 678 N N . ARG A 1 89 ? -1.890 -6.405 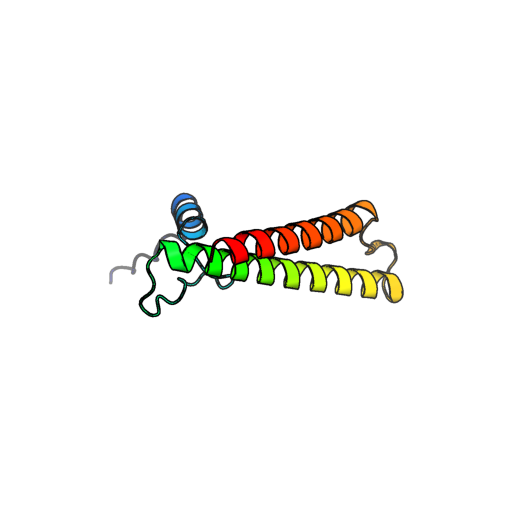-2.394 1.00 98.38 89 ARG A N 1
ATOM 679 C CA . ARG A 1 89 ? -2.755 -7.537 -2.062 1.00 98.38 89 ARG A CA 1
ATOM 680 C C . ARG A 1 89 ? -2.861 -7.733 -0.549 1.00 98.38 89 ARG A C 1
ATOM 682 O O . ARG A 1 89 ? -3.970 -7.815 -0.035 1.00 98.38 89 ARG A O 1
ATOM 689 N N . GLY A 1 90 ? -1.734 -7.740 0.160 1.00 98.31 90 GLY A N 1
ATOM 690 C CA . GLY A 1 90 ? -1.706 -7.901 1.614 1.00 98.31 90 GLY A CA 1
ATOM 691 C C . GLY A 1 90 ? -2.454 -6.789 2.357 1.00 98.31 90 GLY A C 1
ATOM 692 O O . GLY A 1 90 ? -3.180 -7.071 3.307 1.00 98.31 90 GLY A O 1
ATOM 693 N N . LEU A 1 91 ? -2.339 -5.532 1.909 1.00 97.88 91 LEU A N 1
ATOM 694 C CA . LEU A 1 91 ? -3.111 -4.423 2.482 1.00 97.88 91 LEU A CA 1
ATOM 695 C C . LEU A 1 91 ? -4.611 -4.559 2.205 1.00 97.88 91 LEU A C 1
ATOM 697 O O . LEU A 1 91 ? -5.408 -4.298 3.102 1.00 97.88 91 LEU A O 1
ATOM 701 N N . SER A 1 92 ? -4.995 -5.014 1.011 1.00 98.06 92 SER A N 1
ATOM 702 C CA . SER A 1 92 ? -6.403 -5.259 0.664 1.00 98.06 92 SER A CA 1
ATOM 703 C C . SER A 1 92 ? -7.006 -6.377 1.524 1.00 98.06 92 SER A C 1
ATOM 705 O O . SER A 1 92 ? -8.052 -6.193 2.139 1.00 98.06 92 SER A O 1
ATOM 707 N N . GLU A 1 93 ? -6.299 -7.502 1.661 1.00 98.19 93 GLU A N 1
ATOM 708 C CA . GLU A 1 93 ? -6.703 -8.609 2.539 1.00 98.19 93 GLU A CA 1
ATOM 709 C C . GLU A 1 93 ? -6.787 -8.157 4.009 1.00 98.19 93 GLU A C 1
ATOM 711 O O . GLU A 1 93 ? -7.691 -8.551 4.747 1.00 98.19 93 GLU A O 1
ATOM 716 N N . TYR A 1 94 ? -5.876 -7.285 4.449 1.00 96.62 94 TYR A N 1
ATOM 717 C CA . TYR A 1 94 ? -5.915 -6.724 5.796 1.00 96.62 94 TYR A CA 1
ATOM 718 C C . TYR A 1 94 ? -7.127 -5.810 6.025 1.00 96.62 94 TYR A C 1
ATOM 720 O O . TYR A 1 94 ? -7.724 -5.865 7.103 1.00 96.62 94 TYR A O 1
ATOM 728 N N . VAL A 1 95 ? -7.516 -5.000 5.034 1.00 96.19 95 VAL A N 1
ATOM 729 C CA . VAL A 1 95 ? -8.742 -4.187 5.090 1.00 96.19 95 VAL A CA 1
ATOM 730 C C . VAL A 1 95 ? -9.962 -5.078 5.305 1.00 96.19 95 VAL A C 1
ATOM 732 O O . VAL A 1 95 ? -10.751 -4.787 6.204 1.00 96.19 95 VAL A O 1
ATOM 735 N N . ASP A 1 96 ? -10.077 -6.192 4.581 1.00 96.31 96 ASP A N 1
ATOM 736 C CA . ASP A 1 96 ? -11.184 -7.143 4.750 1.00 96.31 96 ASP A CA 1
ATOM 737 C C . ASP A 1 96 ? -11.238 -7.722 6.173 1.00 96.31 96 ASP A C 1
ATOM 739 O O . ASP A 1 96 ? -12.304 -7.767 6.794 1.00 96.31 96 ASP A O 1
ATOM 743 N N . VAL A 1 97 ? -10.083 -8.093 6.740 1.00 96.06 97 VAL A N 1
ATOM 744 C CA . VAL A 1 97 ? -9.992 -8.564 8.135 1.00 96.06 97 VAL A CA 1
ATOM 745 C C . VAL A 1 97 ? -10.459 -7.490 9.119 1.00 96.06 97 VAL A C 1
ATOM 747 O O . VAL A 1 97 ? -11.159 -7.796 10.084 1.00 96.06 97 VAL A O 1
ATOM 750 N N . GLN A 1 98 ? -10.078 -6.227 8.909 1.00 93.31 98 GLN A N 1
ATOM 751 C CA . GLN A 1 98 ? -10.507 -5.145 9.796 1.00 93.31 98 GLN A CA 1
ATOM 752 C C . GLN A 1 98 ? -11.987 -4.791 9.611 1.00 93.31 98 GLN A C 1
ATOM 754 O O . GLN A 1 98 ? -12.637 -4.463 10.598 1.00 93.31 98 GLN A O 1
ATOM 759 N N . LEU A 1 99 ? -12.539 -4.897 8.399 1.00 92.62 99 LEU A N 1
ATOM 760 C CA . LEU A 1 99 ? -13.967 -4.695 8.137 1.00 92.62 99 LEU A CA 1
ATOM 761 C C . LEU A 1 99 ? -14.830 -5.719 8.875 1.00 92.62 99 LEU A C 1
ATOM 763 O O . LEU A 1 99 ? -15.870 -5.356 9.412 1.00 92.62 99 LEU A O 1
ATOM 767 N N . GLN A 1 100 ? -14.388 -6.975 8.960 1.00 91.62 100 GLN A N 1
ATOM 768 C CA . GLN A 1 100 ? -15.070 -8.005 9.753 1.00 91.62 100 GLN A CA 1
ATOM 769 C C . GLN A 1 100 ? -14.992 -7.757 11.267 1.00 91.62 100 GLN A C 1
ATOM 771 O O . GLN A 1 100 ? -15.815 -8.279 12.018 1.00 91.62 100 GLN A O 1
ATOM 776 N N . ALA A 1 101 ? -13.996 -6.991 11.717 1.00 85.25 101 ALA A N 1
ATOM 777 C CA . ALA A 1 101 ? -13.780 -6.658 13.122 1.00 85.25 101 ALA A CA 1
ATOM 778 C C . ALA A 1 101 ? -14.399 -5.310 13.548 1.00 85.25 101 ALA A C 1
ATOM 780 O O . ALA A 1 101 ? -14.353 -4.995 14.740 1.00 85.25 101 ALA A O 1
ATOM 781 N N . ALA A 1 102 ? -14.908 -4.513 12.599 1.00 80.75 102 ALA A N 1
ATOM 782 C CA . ALA A 1 102 ? -15.478 -3.174 12.796 1.00 80.75 102 ALA A CA 1
ATOM 783 C C . ALA A 1 102 ? -16.962 -3.214 13.186 1.00 80.75 102 ALA A C 1
ATOM 785 O O . ALA A 1 102 ? -17.354 -2.366 14.023 1.00 80.75 102 ALA A O 1
#

Radius of gyration: 19.0 Å; chains: 1; bounding box: 38×46×50 Å

Secondary structure (DSSP, 8-state):
-PPP-PPPPPPHHHHHHHHHTTB-TTSSBP--SS--HHHHHHHHHHHHHHHHHHHHHHHHHHHHHHHHHS-GGGPPPHHHHHHHHHHHHHHHHHHHHHHHH-